Protein AF-A0A820HX35-F1 (afdb_monomer_lite)

Structure (mmCIF, N/CA/C/O backbone):
data_AF-A0A820HX35-F1
#
_entry.id   AF-A0A820HX35-F1
#
loop_
_atom_site.group_PDB
_atom_site.id
_atom_site.type_symbol
_atom_site.label_atom_id
_atom_site.label_alt_id
_atom_site.label_comp_id
_atom_site.label_asym_id
_atom_site.label_entity_id
_atom_site.label_seq_id
_atom_site.pdbx_PDB_ins_code
_atom_site.Cartn_x
_atom_site.Cartn_y
_atom_site.Cartn_z
_atom_site.occupancy
_atom_site.B_iso_or_equiv
_atom_site.auth_seq_id
_atom_site.auth_comp_id
_atom_site.auth_asym_id
_atom_site.auth_atom_id
_atom_site.pdbx_PDB_model_num
ATOM 1 N N . ALA A 1 1 ? 0.344 -2.916 1.818 1.00 74.81 1 ALA A N 1
ATOM 2 C CA . ALA A 1 1 ? -0.758 -3.247 2.764 1.00 74.81 1 ALA A CA 1
ATOM 3 C C . ALA A 1 1 ? -0.375 -3.265 4.261 1.00 74.81 1 ALA A C 1
ATOM 5 O O . ALA A 1 1 ? -0.679 -2.287 4.929 1.00 74.81 1 ALA A O 1
ATOM 6 N N . ARG A 1 2 ? 0.303 -4.295 4.818 1.00 80.12 2 ARG A N 1
ATOM 7 C CA . ARG A 1 2 ? 0.521 -4.432 6.290 1.00 80.12 2 ARG A CA 1
ATOM 8 C C . ARG A 1 2 ? 1.201 -3.228 6.952 1.00 80.12 2 ARG A C 1
ATOM 10 O O . ARG A 1 2 ? 0.807 -2.802 8.027 1.00 80.12 2 ARG A O 1
ATOM 17 N N . ASN A 1 3 ? 2.226 -2.673 6.311 1.00 81.69 3 ASN A N 1
ATOM 18 C CA . ASN A 1 3 ? 2.953 -1.525 6.858 1.00 81.69 3 ASN A CA 1
ATOM 19 C C . ASN A 1 3 ? 2.146 -0.217 6.729 1.00 81.69 3 ASN A C 1
ATOM 21 O O . ASN A 1 3 ? 2.240 0.651 7.590 1.00 81.69 3 ASN A O 1
ATOM 25 N N . SER A 1 4 ? 1.327 -0.096 5.678 1.00 83.25 4 SER A N 1
ATOM 26 C CA . SER A 1 4 ? 0.440 1.056 5.470 1.00 83.25 4 SER A CA 1
ATOM 27 C C . SER A 1 4 ? -0.707 1.069 6.475 1.00 83.25 4 SER A C 1
ATOM 29 O O . SER A 1 4 ? -0.993 2.122 7.030 1.00 83.25 4 SER A O 1
ATOM 31 N N . SER A 1 5 ? -1.303 -0.088 6.782 1.00 82.19 5 SER A N 1
ATOM 32 C CA . SER A 1 5 ? -2.369 -0.190 7.789 1.00 82.19 5 SER A CA 1
ATOM 33 C C . SER A 1 5 ? -1.870 0.065 9.212 1.00 82.19 5 SER A C 1
ATOM 35 O O . SER A 1 5 ? -2.617 0.566 10.034 1.00 82.19 5 SER A O 1
ATOM 37 N N . PHE A 1 6 ? -0.600 -0.229 9.514 1.00 84.75 6 PHE A N 1
ATOM 38 C CA . PHE A 1 6 ? -0.002 0.070 10.826 1.00 84.75 6 PHE A CA 1
ATOM 39 C C . PHE A 1 6 ? 0.313 1.557 11.045 1.00 84.75 6 PHE A C 1
ATOM 41 O O . PHE A 1 6 ? 0.495 1.984 12.181 1.00 84.75 6 PHE A O 1
ATOM 48 N N . LYS A 1 7 ? 0.418 2.336 9.965 1.00 89.31 7 LYS A N 1
ATOM 49 C CA . LYS A 1 7 ? 0.770 3.766 9.993 1.00 89.31 7 LYS A CA 1
ATOM 50 C C . LYS A 1 7 ? -0.403 4.671 9.608 1.00 89.31 7 LYS A C 1
ATOM 52 O O . LYS A 1 7 ? -0.229 5.882 9.510 1.00 89.31 7 LYS A O 1
ATOM 57 N N . SER A 1 8 ? -1.571 4.091 9.343 1.00 85.19 8 SER A N 1
ATOM 58 C CA . SER A 1 8 ? -2.767 4.782 8.868 1.00 85.19 8 SER A CA 1
ATOM 59 C C . SER A 1 8 ? -3.933 4.546 9.820 1.00 85.19 8 SER A C 1
ATOM 61 O O . SER A 1 8 ? -3.976 3.542 10.520 1.00 85.19 8 SER A O 1
ATOM 63 N N . ILE A 1 9 ? -4.902 5.460 9.806 1.00 93.50 9 ILE A N 1
ATOM 64 C CA . ILE A 1 9 ? -6.202 5.272 10.463 1.00 93.50 9 ILE A CA 1
ATOM 65 C C . ILE A 1 9 ? -7.098 4.271 9.713 1.00 93.50 9 ILE A C 1
ATOM 67 O O . ILE A 1 9 ? -8.078 3.780 10.266 1.00 93.50 9 ILE A O 1
ATOM 71 N N . LYS A 1 10 ? -6.768 3.974 8.449 1.00 91.31 10 LYS A N 1
ATOM 72 C CA . LYS A 1 10 ? -7.509 3.034 7.609 1.00 91.31 10 LYS A CA 1
ATOM 73 C C . LYS A 1 10 ? -7.442 1.622 8.178 1.00 91.31 10 LYS A C 1
ATOM 75 O O . LYS A 1 10 ? -6.388 1.153 8.611 1.00 91.31 10 LYS A O 1
ATOM 80 N N . THR A 1 11 ? -8.553 0.909 8.078 1.00 94.12 11 THR A N 1
ATOM 81 C CA . THR A 1 11 ? -8.612 -0.520 8.376 1.00 94.12 11 THR A CA 1
ATOM 82 C C . THR A 1 11 ? -7.704 -1.314 7.434 1.00 94.12 11 THR A C 1
ATOM 84 O O . THR A 1 11 ? -7.320 -0.868 6.346 1.00 94.12 11 THR A O 1
ATOM 87 N N . ILE A 1 12 ? -7.372 -2.542 7.836 1.00 92.19 12 ILE A N 1
ATOM 88 C CA . ILE A 1 12 ? -6.581 -3.457 7.003 1.00 92.19 12 ILE A CA 1
ATOM 89 C C . ILE A 1 12 ? -7.291 -3.713 5.665 1.00 92.19 12 ILE A C 1
ATOM 91 O O . ILE A 1 12 ? -6.631 -3.728 4.628 1.00 92.19 12 ILE A O 1
ATOM 95 N N . SER A 1 13 ? -8.620 -3.850 5.676 1.00 94.81 13 SER A N 1
ATOM 96 C CA . SER A 1 13 ? -9.436 -4.067 4.477 1.00 94.81 13 SER A CA 1
ATOM 97 C C . SER A 1 13 ? -9.357 -2.896 3.497 1.00 94.81 13 SER A C 1
ATOM 99 O O . SER A 1 13 ? -9.158 -3.116 2.307 1.00 94.81 13 SER A O 1
ATOM 101 N N . GLU A 1 14 ? -9.437 -1.655 3.982 1.00 94.00 14 GLU A N 1
ATOM 102 C CA . GLU A 1 14 ? -9.294 -0.458 3.139 1.00 94.00 14 GLU A CA 1
ATOM 103 C C . GLU A 1 14 ? -7.876 -0.334 2.577 1.00 94.00 14 GLU A C 1
ATOM 105 O O . GLU A 1 14 ? -7.695 -0.104 1.385 1.00 94.00 14 GLU A O 1
ATOM 110 N N . CYS A 1 15 ? -6.853 -0.566 3.408 1.00 94.50 15 CYS A N 1
ATOM 111 C CA . CYS A 1 15 ? -5.462 -0.570 2.953 1.00 94.50 15 CYS A CA 1
ATOM 112 C C . CYS A 1 15 ? -5.183 -1.662 1.908 1.00 94.50 15 CYS A C 1
ATOM 114 O O . CYS A 1 15 ? -4.303 -1.488 1.065 1.00 94.50 15 CYS A O 1
ATOM 116 N N . LEU A 1 16 ? -5.888 -2.796 1.973 1.00 93.19 16 LEU A N 1
ATOM 117 C CA . LEU A 1 16 ? -5.813 -3.856 0.968 1.00 93.19 16 LEU A CA 1
ATOM 118 C C . LEU A 1 16 ? -6.552 -3.471 -0.314 1.00 93.19 16 LEU A C 1
ATOM 120 O O . LEU A 1 16 ? -6.008 -3.674 -1.395 1.00 93.19 16 LEU A O 1
ATOM 124 N N . ALA A 1 17 ? -7.750 -2.896 -0.208 1.00 95.06 17 ALA A N 1
ATOM 125 C CA . ALA A 1 17 ? -8.512 -2.433 -1.364 1.00 95.06 17 ALA A CA 1
ATOM 126 C C . ALA A 1 17 ? -7.730 -1.374 -2.157 1.00 95.06 17 ALA A C 1
ATOM 128 O O . ALA A 1 17 ? -7.579 -1.500 -3.372 1.00 95.06 17 ALA A O 1
ATOM 129 N N . ASP A 1 18 ? -7.148 -0.393 -1.465 1.00 94.19 18 ASP A N 1
ATOM 130 C CA . ASP A 1 18 ? -6.297 0.627 -2.081 1.00 94.19 18 ASP A CA 1
ATOM 131 C C . ASP A 1 18 ? -5.069 0.013 -2.766 1.00 94.19 18 ASP A C 1
ATOM 133 O O . ASP A 1 18 ? -4.708 0.410 -3.875 1.00 94.19 18 ASP A O 1
ATOM 137 N N . GLU A 1 19 ? -4.422 -0.969 -2.130 1.00 95.19 19 GLU A N 1
ATOM 138 C CA . GLU A 1 19 ? -3.278 -1.672 -2.717 1.00 95.19 19 GLU A CA 1
ATOM 139 C C . GLU A 1 19 ? -3.673 -2.411 -4.003 1.00 95.19 19 GLU A C 1
ATOM 141 O O . GLU A 1 19 ? -2.979 -2.285 -5.008 1.00 95.19 19 GLU A O 1
ATOM 146 N N . LEU A 1 20 ? -4.799 -3.134 -3.999 1.00 95.31 20 LEU A N 1
ATOM 147 C CA . LEU A 1 20 ? -5.296 -3.870 -5.166 1.0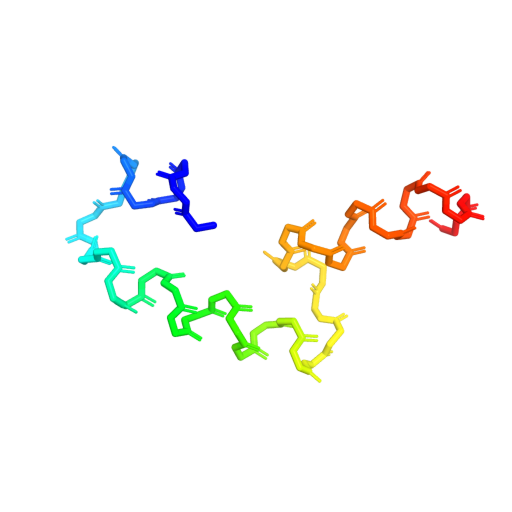0 95.31 20 LEU A CA 1
ATOM 148 C C . LEU A 1 20 ? -5.633 -2.931 -6.329 1.00 95.31 20 LEU A C 1
ATOM 150 O O . LEU A 1 20 ? -5.246 -3.190 -7.470 1.00 95.31 20 LEU A O 1
ATOM 154 N N . ILE A 1 21 ? -6.305 -1.812 -6.043 1.00 95.94 21 ILE A N 1
ATOM 155 C CA . ILE A 1 21 ? -6.638 -0.804 -7.055 1.00 95.94 21 ILE A CA 1
ATOM 156 C 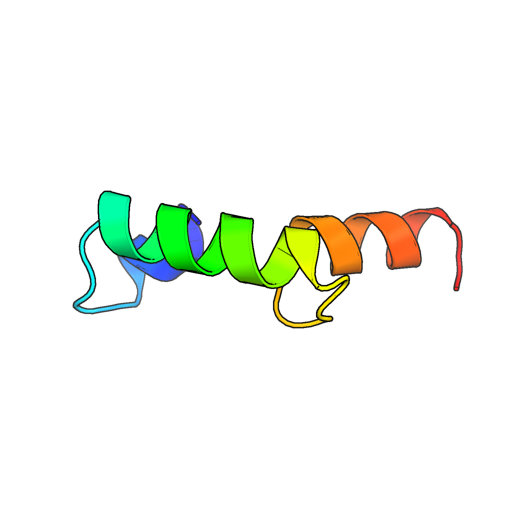C . ILE A 1 21 ? -5.357 -0.202 -7.640 1.00 95.94 21 ILE A C 1
ATOM 158 O O . ILE A 1 21 ? -5.221 -0.121 -8.861 1.00 95.94 21 ILE A O 1
ATOM 162 N N . ASN A 1 22 ? -4.399 0.190 -6.800 1.00 94.81 22 ASN A N 1
ATOM 163 C CA . ASN A 1 22 ? -3.140 0.768 -7.267 1.00 94.81 22 ASN A CA 1
ATOM 164 C C . ASN A 1 22 ? -2.307 -0.236 -8.075 1.00 94.81 22 ASN A C 1
ATOM 166 O O . ASN A 1 22 ? -1.754 0.138 -9.108 1.00 94.81 22 ASN A O 1
ATOM 170 N N . ALA A 1 23 ? -2.275 -1.504 -7.663 1.00 95.38 23 ALA A N 1
ATOM 171 C CA . ALA A 1 23 ? -1.600 -2.567 -8.401 1.00 95.38 23 ALA A CA 1
ATOM 172 C C . ALA A 1 23 ? -2.227 -2.779 -9.789 1.00 95.38 23 ALA A C 1
ATOM 174 O O . ALA A 1 23 ? -1.509 -2.839 -10.784 1.00 95.38 23 ALA A O 1
ATOM 175 N N . SER A 1 24 ? -3.565 -2.801 -9.881 1.00 96.31 24 SER A N 1
ATOM 176 C CA . SER A 1 24 ? -4.278 -2.950 -11.163 1.00 96.31 24 SER A CA 1
ATOM 177 C C . SER A 1 24 ? -4.002 -1.816 -12.156 1.00 96.31 24 SER A C 1
ATOM 179 O O . SER A 1 24 ? -4.055 -2.018 -13.366 1.00 96.31 24 SER A O 1
ATOM 181 N N . LYS A 1 25 ? -3.670 -0.626 -11.644 1.00 96.00 25 LYS A N 1
ATOM 182 C CA . LYS A 1 25 ? -3.351 0.565 -12.438 1.00 96.00 25 LYS A CA 1
ATOM 183 C C . LYS A 1 25 ? -1.863 0.686 -12.773 1.00 96.00 25 LYS A C 1
ATOM 185 O O . LYS A 1 25 ? -1.472 1.716 -13.309 1.00 96.00 25 LYS A O 1
ATOM 190 N N . GLN A 1 26 ? -1.040 -0.306 -12.410 1.00 91.94 26 GLN A N 1
ATOM 191 C CA . GLN A 1 26 ? 0.426 -0.215 -12.458 1.00 91.94 26 GLN A CA 1
ATOM 192 C C . GLN A 1 26 ? 0.948 1.074 -11.797 1.00 91.94 26 GLN A C 1
ATOM 194 O O . GLN A 1 26 ? 1.895 1.707 -12.250 1.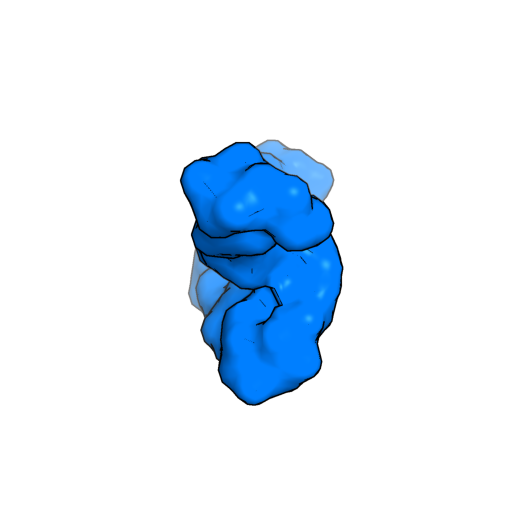00 91.94 26 GLN A O 1
ATOM 199 N N . SER A 1 27 ? 0.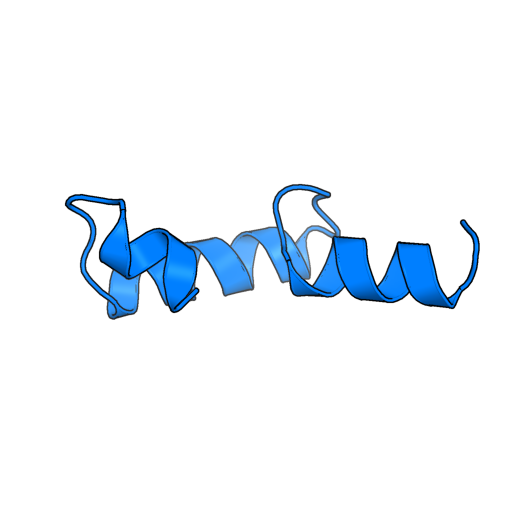291 1.505 -10.719 1.00 93.31 27 SER A N 1
ATOM 200 C CA . SER A 1 27 ? 0.677 2.717 -10.007 1.00 93.31 27 SER A CA 1
ATOM 201 C C . SER A 1 27 ? 1.928 2.454 -9.177 1.00 93.31 27 SER A C 1
ATOM 203 O O . SER A 1 27 ? 1.966 1.494 -8.408 1.00 93.31 27 SER A O 1
ATOM 205 N N . TYR A 1 28 ? 2.899 3.367 -9.229 1.00 88.12 28 TYR A N 1
ATOM 206 C CA . TYR A 1 28 ? 4.095 3.339 -8.375 1.00 88.12 28 TYR A CA 1
ATOM 207 C C . TYR A 1 28 ? 3.768 3.424 -6.868 1.00 88.12 28 TYR A C 1
ATOM 209 O O . TYR A 1 28 ? 4.587 3.085 -6.014 1.00 88.12 28 TYR A O 1
ATOM 217 N N . LEU A 1 29 ? 2.547 3.852 -6.518 1.00 89.75 29 LEU A N 1
ATOM 218 C CA . LEU A 1 29 ? 2.047 3.811 -5.140 1.00 89.75 29 LEU A CA 1
ATOM 219 C C . LEU A 1 29 ? 1.793 2.381 -4.646 1.00 89.75 29 LEU A C 1
ATOM 221 O O . LEU A 1 29 ? 1.716 2.166 -3.436 1.00 89.75 29 LEU A O 1
ATOM 225 N N . SER A 1 30 ? 1.656 1.412 -5.556 1.00 93.88 30 SER A N 1
ATOM 226 C CA . SER A 1 30 ? 1.596 0.007 -5.184 1.00 93.88 30 SER A CA 1
ATOM 227 C C . SER A 1 30 ? 2.981 -0.500 -4.820 1.00 93.88 30 SER A C 1
ATOM 229 O O . SER A 1 30 ? 3.948 -0.383 -5.574 1.00 93.88 30 SER A O 1
ATOM 231 N N . PHE A 1 31 ? 3.047 -1.153 -3.666 1.00 92.00 31 PHE A N 1
ATOM 232 C CA . PHE A 1 31 ? 4.246 -1.839 -3.224 1.00 92.00 31 PHE A CA 1
ATOM 233 C C . PHE A 1 31 ? 4.645 -2.957 -4.194 1.00 92.00 31 PHE A C 1
ATOM 235 O O . PHE A 1 31 ? 5.829 -3.134 -4.469 1.00 92.00 31 PHE A O 1
ATOM 242 N N . ALA A 1 32 ? 3.664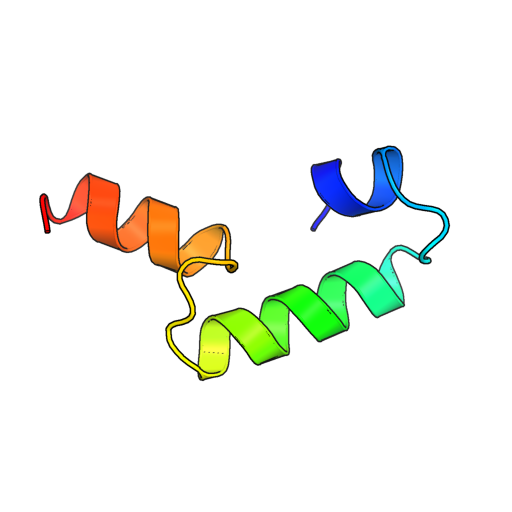 -3.698 -4.718 1.00 92.25 32 ALA A N 1
ATOM 243 C CA . ALA A 1 32 ? 3.913 -4.818 -5.620 1.00 92.25 32 ALA A CA 1
ATOM 244 C C . ALA A 1 32 ? 4.514 -4.354 -6.953 1.00 92.25 32 ALA A C 1
ATOM 246 O O . ALA A 1 32 ? 5.495 -4.937 -7.405 1.00 92.25 32 ALA A O 1
ATOM 247 N N . VAL A 1 33 ? 3.965 -3.284 -7.537 1.00 94.12 33 VAL A N 1
ATOM 248 C CA . VAL A 1 33 ? 4.464 -2.699 -8.792 1.00 94.12 33 VAL A CA 1
ATOM 249 C C . VAL A 1 33 ? 5.885 -2.184 -8.601 1.00 94.12 33 VAL A C 1
ATOM 251 O O . VAL A 1 33 ? 6.791 -2.628 -9.291 1.00 94.12 33 VAL A O 1
ATOM 254 N N . ARG A 1 34 ? 6.114 -1.358 -7.573 1.00 93.00 34 ARG A N 1
ATOM 255 C CA . ARG A 1 34 ? 7.446 -0.820 -7.281 1.00 93.00 34 ARG A CA 1
ATOM 256 C C . ARG A 1 34 ? 8.498 -1.913 -7.080 1.00 93.00 34 ARG A C 1
ATOM 258 O O . ARG A 1 34 ? 9.615 -1.774 -7.563 1.00 93.00 34 ARG A O 1
ATOM 265 N N . GLN A 1 35 ? 8.171 -2.979 -6.348 1.00 92.31 35 GLN A N 1
ATOM 266 C CA . GLN A 1 35 ? 9.104 -4.093 -6.165 1.00 92.31 35 GLN A CA 1
ATOM 267 C C . GLN A 1 35 ? 9.361 -4.852 -7.465 1.00 92.31 35 GLN A C 1
ATOM 269 O O . GLN A 1 35 ? 10.493 -5.261 -7.700 1.00 92.31 35 GLN A O 1
ATOM 274 N N . LYS A 1 36 ? 8.332 -5.042 -8.297 1.00 93.12 36 LYS A N 1
ATOM 275 C CA . LYS A 1 36 ? 8.478 -5.672 -9.611 1.00 93.12 36 LYS A CA 1
ATOM 276 C C . LYS A 1 36 ? 9.450 -4.874 -10.479 1.00 93.12 36 LYS A C 1
ATOM 278 O O . LYS A 1 36 ? 10.420 -5.445 -10.960 1.00 93.12 36 LYS A O 1
ATOM 283 N N . ASP A 1 37 ? 9.238 -3.567 -10.590 1.00 92.12 37 ASP A N 1
ATOM 284 C CA . ASP A 1 37 ? 10.062 -2.688 -11.425 1.00 92.12 37 ASP A CA 1
ATOM 285 C C . ASP A 1 37 ? 11.509 -2.644 -10.913 1.00 92.12 37 ASP A C 1
ATOM 287 O O . ASP A 1 37 ? 12.459 -2.791 -11.678 1.00 92.12 37 ASP A O 1
ATOM 291 N N . GLN A 1 38 ? 11.687 -2.588 -9.589 1.00 91.88 38 GLN A N 1
ATOM 292 C CA . GLN A 1 38 ? 13.008 -2.614 -8.962 1.00 91.88 38 GLN A CA 1
ATOM 293 C C . GLN A 1 38 ? 13.774 -3.926 -9.215 1.00 91.88 38 GLN A C 1
ATOM 295 O O . GLN A 1 38 ? 15.002 -3.908 -9.285 1.00 91.88 38 GLN A O 1
ATOM 300 N N . LEU A 1 39 ? 13.075 -5.059 -9.342 1.00 92.56 39 LEU A N 1
ATOM 301 C CA . LE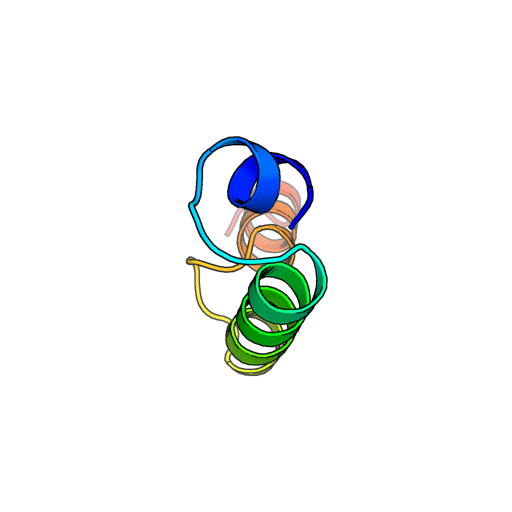U A 1 39 ? 13.678 -6.355 -9.679 1.00 92.56 39 LEU A CA 1
ATOM 302 C C . LEU A 1 39 ? 13.960 -6.498 -11.177 1.00 92.56 39 LEU A C 1
ATOM 304 O O . LEU A 1 39 ? 14.960 -7.104 -11.552 1.00 92.56 39 LEU A O 1
ATOM 308 N N . GLU A 1 40 ? 13.087 -5.953 -12.021 1.00 91.12 40 GLU A N 1
ATOM 309 C CA . GLU A 1 40 ? 13.271 -5.919 -13.475 1.00 91.12 40 GLU A CA 1
ATOM 310 C C . GLU A 1 40 ? 14.323 -4.879 -13.907 1.00 91.12 40 GLU A C 1
ATOM 312 O O . GLU A 1 40 ? 14.830 -4.953 -15.025 1.00 91.12 40 GLU A O 1
ATOM 317 N N . GLY A 1 41 ? 14.701 -3.962 -13.010 1.00 79.69 41 GLY A N 1
ATOM 318 C CA . GLY A 1 41 ? 15.698 -2.920 -13.254 1.00 79.69 41 GLY A CA 1
ATOM 319 C C . GLY A 1 41 ? 15.176 -1.770 -14.118 1.00 79.69 41 GLY A C 1
ATOM 320 O O . GLY A 1 41 ? 15.977 -1.121 -14.792 1.00 79.69 41 GLY A O 1
ATOM 321 N N . VAL A 1 42 ? 13.854 -1.562 -14.120 1.00 64.69 42 VAL A N 1
ATOM 322 C CA . VAL A 1 42 ? 13.141 -0.515 -14.874 1.00 64.69 42 VAL A CA 1
ATOM 323 C C . VAL A 1 42 ? 12.971 0.759 -14.057 1.00 64.69 42 VAL A C 1
ATOM 325 O O . VAL A 1 42 ? 12.831 0.665 -12.815 1.00 64.69 42 VAL A O 1
#

Sequence (42 aa):
ARNSSFKSIKTISECLADELINASKQSYLSFAVRQKDQLEGV

Radius of gyration: 10.89 Å; chains: 1; bounding box: 25×12×26 Å

Organism: NCBI:txid392033

Foldseek 3Di:
DVVDCVVDPDHPVVVVVVLVVCVVVLHCVHPVSVVVCVVVVD

Secondary structure (DSSP, 8-state):
-HHHHHSSSS-HHHHHHHHHHHHHTT-TTSHHHHHHHHHHT-

pLDDT: mean 90.31, std 6.48, range [64.69, 96.31]

InterPro domains:
  IPR023798 Small ribosomal subunit protein uS7 domain [PF00177] (4-40)
  IPR036823 Small ribosomal subunit protein uS7 domain superfamily [G3DSA:1.10.455.10] (1-42)
  IPR036823 Small ribosomal subunit protein uS7 domain superfamily [SSF47973] (1-40)